Protein AF-A0A7K7UP08-F1 (afdb_monomer)

Radius of gyration: 18.48 Å; Cα contacts (8 Å, |Δi|>4): 93; chains: 1; bounding box: 39×27×50 Å

pLDDT: mean 92.09, std 3.82, range [74.56, 97.19]

Sequence (94 aa):
FFSIPLHPEDTEKFAFTVPTLNNSGPTQRYEWTVLPQGMANSPTMCQFYVNKALQPWKKQHPHVLVYHYMDDILLASSAPITEREEDALKTQLL

InterPro domains:
  IPR000477 Reverse transcriptase domain [PF00078] (1-79)
  IPR000477 Reverse transcriptase domain [PS50878] (1-94)
  IPR043128 Reverse transcriptase/Diguanylate cyclase domain [G3DSA:3.30.70.270] (42-79)
  IPR043502 DNA/RNA polymerase superfamily [SSF56672] (1-85)

Solvent-accessible surface area (backbone atoms only — not comparable to full-atom values): 5854 Å² total; per-residue (Å²): 89,80,86,41,75,42,60,80,92,49,21,74,83,52,50,49,70,52,82,42,76,90,66,74,52,86,61,53,76,47,60,42,64,30,43,57,86,90,46,89,63,40,59,62,52,44,49,52,52,51,53,58,54,43,47,67,58,46,69,75,38,75,74,46,48,77,46,79,54,90,94,47,74,47,79,47,54,96,58,87,82,49,69,69,60,52,51,54,49,51,65,60,75,106

Mean predicted aligned error: 4.45 Å

Foldseek 3Di:
DLVAFDDPVCFVVQKDWDADDVNPDDIDIDTDRGQDPPPPCSQVVVCVVLVVLCVVLCVVCVQWDWDDDRPDIDIDHPDDDDPVSVVVSVVSND

Secondary structure (DSSP, 8-state):
-TTSBPPGGGGGGG-EEEPPGGG-SPPEEE--SB--TT-TTHHHHHHHHHHHHHHHHHHH-TTSEEEEETTEEEEE-SSPPPHHHHHHHHHHH-

Structure (mmCIF, N/CA/C/O backbone):
data_AF-A0A7K7UP08-F1
#
_entry.id   AF-A0A7K7UP08-F1
#
loop_
_atom_site.group_PDB
_atom_site.id
_atom_site.type_symbol
_atom_site.label_atom_id
_atom_site.label_alt_id
_atom_site.label_comp_id
_atom_site.label_asym_id
_atom_site.label_entity_id
_atom_site.label_seq_id
_atom_site.pdbx_PDB_ins_code
_atom_site.Cartn_x
_atom_site.Cartn_y
_atom_site.Cartn_z
_atom_site.occupancy
_atom_site.B_iso_or_equiv
_atom_site.auth_seq_id
_atom_site.auth_comp_id
_atom_site.auth_asym_id
_atom_site.auth_atom_id
_atom_site.pdbx_PDB_model_num
ATOM 1 N N . PHE A 1 1 ? 0.199 1.236 -2.107 1.00 86.81 1 PHE A N 1
ATOM 2 C CA . PHE A 1 1 ? 0.932 0.724 -3.289 1.00 86.81 1 PHE A CA 1
ATOM 3 C C . PHE A 1 1 ? 2.447 0.827 -3.148 1.00 86.81 1 PHE A C 1
ATOM 5 O O . PHE A 1 1 ? 3.086 -0.208 -3.016 1.00 86.81 1 PHE A O 1
ATOM 12 N N . PHE A 1 2 ? 3.028 2.030 -3.109 1.00 89.69 2 PHE A N 1
ATOM 13 C CA . PHE A 1 2 ? 4.491 2.207 -3.159 1.00 89.69 2 PHE A CA 1
ATOM 14 C C . PHE A 1 2 ? 5.275 1.763 -1.912 1.00 89.69 2 PHE A C 1
ATOM 16 O O . PHE A 1 2 ? 6.495 1.705 -1.961 1.00 89.69 2 PHE A O 1
ATOM 23 N N . SER A 1 3 ? 4.602 1.421 -0.812 1.00 88.81 3 SER A N 1
ATOM 24 C CA . SER A 1 3 ? 5.218 0.822 0.381 1.00 88.81 3 SER A CA 1
ATOM 25 C C . SER A 1 3 ? 5.290 -0.710 0.335 1.00 88.81 3 SER A C 1
ATOM 27 O O . SER A 1 3 ? 5.891 -1.325 1.212 1.00 88.81 3 SER A O 1
ATOM 29 N N . ILE A 1 4 ? 4.677 -1.351 -0.669 1.00 89.88 4 ILE A N 1
ATOM 30 C CA . ILE A 1 4 ? 4.638 -2.812 -0.783 1.00 89.88 4 ILE A CA 1
ATOM 31 C C . ILE A 1 4 ? 5.727 -3.248 -1.772 1.00 89.88 4 ILE A C 1
ATOM 33 O O . ILE A 1 4 ? 5.635 -2.890 -2.952 1.00 89.88 4 ILE A O 1
ATOM 37 N N . PRO A 1 5 ? 6.745 -4.010 -1.331 1.00 92.38 5 PRO A N 1
ATOM 38 C CA . PRO A 1 5 ? 7.813 -4.458 -2.211 1.00 92.38 5 PRO A CA 1
ATOM 39 C C . PRO A 1 5 ? 7.272 -5.435 -3.254 1.00 92.38 5 PRO A C 1
ATOM 41 O O . PRO A 1 5 ? 6.449 -6.303 -2.948 1.00 92.38 5 PRO A O 1
ATOM 44 N N . LEU A 1 6 ? 7.755 -5.297 -4.485 1.00 92.38 6 LEU A N 1
ATOM 45 C CA . LEU A 1 6 ? 7.552 -6.298 -5.521 1.00 92.38 6 LEU A CA 1
ATOM 46 C C . LEU A 1 6 ? 8.586 -7.418 -5.344 1.00 92.38 6 LEU A C 1
ATOM 48 O O . LEU A 1 6 ? 9.680 -7.189 -4.823 1.00 92.38 6 LEU A O 1
ATOM 52 N N . HIS A 1 7 ? 8.255 -8.636 -5.769 1.00 92.31 7 HIS A N 1
ATOM 53 C CA . HIS A 1 7 ? 9.234 -9.716 -5.764 1.00 92.31 7 HIS A CA 1
ATOM 54 C C . HIS A 1 7 ? 10.399 -9.376 -6.719 1.00 92.31 7 HIS A C 1
ATOM 56 O O . HIS A 1 7 ? 10.134 -8.968 -7.851 1.00 92.31 7 HIS A O 1
ATOM 62 N N . PRO A 1 8 ? 11.675 -9.552 -6.319 1.00 93.31 8 PRO A N 1
ATOM 63 C CA . PRO A 1 8 ? 12.821 -9.186 -7.157 1.00 93.31 8 PRO A CA 1
ATOM 64 C C . PRO A 1 8 ? 12.829 -9.845 -8.545 1.00 93.31 8 PRO A C 1
ATOM 66 O O . PRO A 1 8 ? 13.238 -9.225 -9.515 1.00 93.31 8 PRO A O 1
ATOM 69 N N . GLU A 1 9 ? 12.329 -11.077 -8.664 1.00 94.31 9 GLU A N 1
ATOM 70 C CA . GLU A 1 9 ? 12.243 -11.792 -9.955 1.00 94.31 9 GLU A CA 1
ATOM 71 C C . GLU A 1 9 ? 11.123 -11.275 -10.878 1.00 94.31 9 GLU A C 1
ATOM 73 O O . GLU A 1 9 ? 11.025 -11.682 -12.036 1.00 94.31 9 GLU A O 1
ATOM 78 N N . ASP A 1 10 ? 10.255 -10.398 -10.373 1.00 91.62 10 ASP A 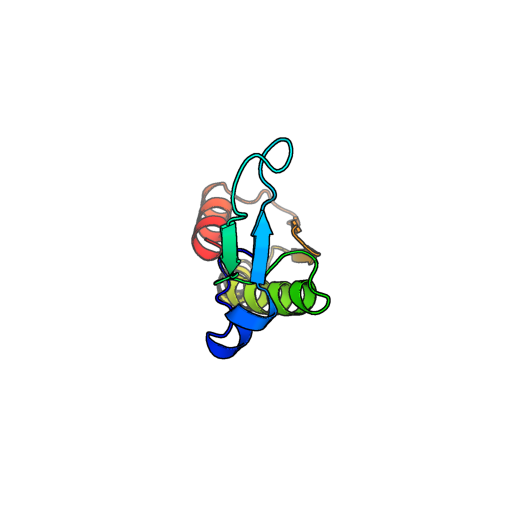N 1
ATOM 79 C CA . ASP A 1 10 ? 9.163 -9.814 -11.145 1.00 91.62 10 ASP A CA 1
ATOM 80 C C . ASP A 1 10 ? 9.489 -8.405 -11.664 1.00 91.62 10 ASP A C 1
ATOM 82 O O . ASP A 1 10 ? 8.803 -7.948 -12.576 1.00 91.62 10 ASP A O 1
ATOM 86 N N . THR A 1 11 ? 10.525 -7.717 -11.161 1.00 92.44 11 THR A N 1
ATOM 87 C CA . THR A 1 11 ? 10.805 -6.300 -11.498 1.00 92.44 11 THR A CA 1
ATOM 88 C C . THR A 1 11 ? 11.016 -6.078 -12.995 1.00 92.44 11 THR A C 1
ATOM 90 O O . THR A 1 11 ? 10.479 -5.124 -13.563 1.00 92.44 11 THR A O 1
ATOM 93 N N . GLU A 1 12 ? 11.706 -7.008 -13.662 1.00 92.88 12 GLU A N 1
ATOM 94 C CA . GLU A 1 12 ? 11.973 -6.954 -15.102 1.00 92.88 12 GLU A CA 1
ATOM 95 C C . GLU A 1 12 ? 10.681 -7.014 -15.936 1.00 92.88 12 GLU A C 1
ATOM 97 O O . GLU A 1 12 ? 10.563 -6.331 -16.958 1.00 92.88 12 GLU A O 1
ATOM 102 N N . LYS A 1 13 ? 9.677 -7.778 -15.478 1.00 91.12 13 LYS A N 1
ATOM 103 C CA . LYS A 1 13 ? 8.375 -7.925 -16.160 1.00 91.12 13 LYS A CA 1
ATOM 104 C C . LYS A 1 13 ? 7.576 -6.624 -16.160 1.00 91.12 13 LYS A C 1
ATOM 106 O O . LYS A 1 13 ? 6.697 -6.447 -16.999 1.00 91.12 13 LYS A O 1
ATOM 111 N N . PHE A 1 14 ? 7.889 -5.722 -15.232 1.00 91.69 14 PHE A N 1
ATOM 112 C CA . PHE A 1 14 ? 7.269 -4.408 -15.107 1.00 91.69 14 PHE A CA 1
ATOM 113 C C . PHE A 1 14 ? 8.221 -3.280 -15.523 1.00 91.69 14 PHE A C 1
ATOM 115 O O . PHE A 1 14 ? 8.085 -2.146 -15.068 1.00 91.69 14 PHE A O 1
ATOM 122 N N . ALA A 1 15 ? 9.187 -3.555 -16.399 1.00 93.94 15 ALA A N 1
ATOM 123 C CA . ALA A 1 15 ? 10.020 -2.503 -16.954 1.00 93.94 15 ALA A CA 1
ATOM 124 C C . ALA A 1 15 ? 9.231 -1.558 -17.877 1.00 93.94 15 ALA A C 1
ATOM 126 O O . ALA A 1 15 ? 8.360 -1.984 -18.635 1.00 93.94 15 ALA A O 1
ATOM 127 N N . PHE A 1 16 ? 9.582 -0.273 -17.864 1.00 94.19 16 PHE A N 1
ATOM 128 C CA . PHE A 1 16 ? 9.021 0.739 -18.760 1.00 94.19 16 PHE A CA 1
ATOM 129 C C . PHE A 1 16 ? 10.100 1.704 -19.254 1.00 94.19 16 PHE A C 1
ATOM 131 O O . PHE A 1 16 ? 11.171 1.832 -18.661 1.00 94.19 16 PHE A O 1
ATOM 138 N N . THR A 1 17 ? 9.821 2.393 -20.358 1.00 96.38 17 THR A N 1
ATOM 139 C CA . THR A 1 17 ? 10.720 3.398 -20.937 1.00 96.38 17 THR A CA 1
ATOM 140 C C . THR A 1 17 ? 10.081 4.774 -20.902 1.00 96.38 17 THR A C 1
ATOM 142 O O . THR A 1 17 ? 8.913 4.917 -21.262 1.00 96.38 17 THR A O 1
ATOM 145 N N . VAL A 1 18 ? 10.854 5.794 -20.535 1.00 96.50 18 VAL A N 1
ATOM 146 C CA . VAL A 1 18 ? 10.414 7.192 -20.612 1.00 96.50 18 VAL A CA 1
ATOM 147 C C . VAL A 1 18 ? 10.930 7.797 -21.925 1.00 96.50 18 VAL A C 1
ATOM 149 O O . VAL A 1 18 ? 12.146 7.778 -22.154 1.00 96.50 18 VAL A O 1
ATOM 152 N N . PRO A 1 19 ? 10.046 8.297 -22.813 1.00 95.69 19 PRO A N 1
ATOM 153 C CA . PRO A 1 19 ? 10.466 8.896 -24.075 1.00 95.69 19 PRO A CA 1
ATOM 154 C C . PRO A 1 19 ? 11.181 10.231 -23.844 1.00 95.69 19 PRO A C 1
ATOM 156 O O . PRO A 1 19 ? 10.868 10.972 -22.912 1.00 95.69 19 PRO A O 1
ATOM 159 N N . THR A 1 20 ? 12.130 10.559 -24.720 1.00 96.62 20 THR A N 1
ATOM 160 C CA . THR A 1 20 ? 12.794 11.868 -24.724 1.00 96.62 20 THR A CA 1
ATOM 161 C C . THR A 1 20 ? 11.984 12.878 -25.534 1.00 96.62 2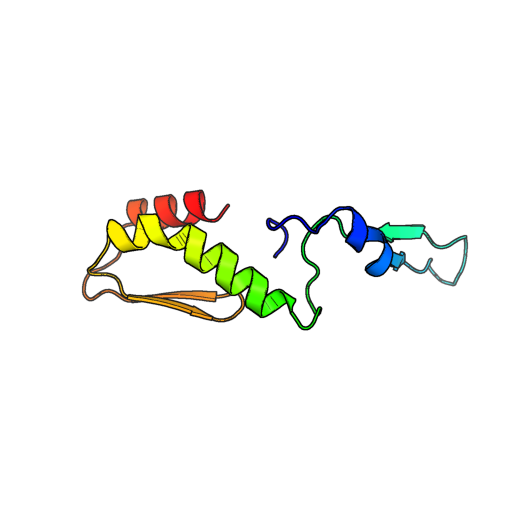0 THR A C 1
ATOM 163 O O . THR A 1 20 ? 11.251 12.519 -26.460 1.00 96.62 20 THR A O 1
ATOM 166 N N . LEU A 1 21 ? 12.117 14.168 -25.207 1.00 97.19 21 LEU A N 1
ATOM 167 C CA . LEU A 1 21 ? 11.461 15.232 -25.967 1.00 97.19 21 LEU A CA 1
ATOM 168 C C . LEU A 1 21 ? 11.900 15.160 -27.437 1.00 97.19 21 LEU A C 1
ATOM 170 O O . LEU A 1 21 ? 13.096 15.221 -27.729 1.00 97.19 21 LEU A O 1
ATOM 174 N N . ASN A 1 22 ? 10.934 15.028 -28.350 1.00 95.56 22 ASN A N 1
ATOM 175 C CA . ASN A 1 22 ? 11.151 14.917 -29.797 1.00 95.56 22 ASN A CA 1
ATOM 176 C C . ASN A 1 22 ? 12.130 13.802 -30.217 1.00 95.56 22 ASN A C 1
ATOM 178 O O . ASN A 1 22 ? 12.806 13.947 -31.232 1.00 95.56 22 ASN A O 1
ATOM 182 N N . ASN A 1 23 ? 12.239 12.711 -29.449 1.00 93.88 23 ASN A N 1
ATOM 183 C CA . ASN A 1 23 ? 13.198 11.625 -29.706 1.00 93.88 23 ASN A CA 1
ATOM 184 C C . ASN A 1 23 ? 14.655 12.116 -29.841 1.00 93.88 23 ASN A C 1
ATOM 186 O O . ASN A 1 23 ? 15.455 11.537 -30.574 1.00 93.88 23 ASN A O 1
ATOM 190 N N . SER A 1 24 ? 14.999 13.204 -29.147 1.00 94.94 24 SER A N 1
ATOM 191 C CA . SER A 1 24 ? 16.302 13.881 -29.250 1.00 94.94 24 SER A CA 1
ATOM 192 C C . SER A 1 24 ? 17.489 13.068 -28.719 1.00 94.94 24 SER A C 1
ATOM 194 O O . SER A 1 24 ? 18.637 13.461 -28.914 1.00 94.94 24 SER A O 1
ATOM 196 N N . GLY A 1 25 ? 17.240 11.933 -28.065 1.00 95.62 25 GLY A N 1
ATOM 197 C CA . GLY A 1 25 ? 18.272 11.060 -27.518 1.00 95.62 25 GLY A CA 1
ATOM 198 C C . GLY A 1 25 ? 17.728 9.699 -27.077 1.00 95.62 25 GLY A C 1
ATOM 199 O O . GLY A 1 25 ? 16.515 9.466 -27.159 1.00 95.62 25 GLY A O 1
ATOM 200 N N . PRO A 1 26 ? 18.610 8.797 -26.603 1.00 95.25 26 PRO A N 1
ATOM 201 C CA . PRO A 1 26 ? 18.226 7.458 -26.166 1.00 95.25 26 PRO A CA 1
ATOM 202 C C . PRO A 1 26 ? 17.240 7.505 -24.991 1.00 95.25 26 PRO A C 1
ATOM 204 O O . PRO A 1 26 ? 17.364 8.328 -24.085 1.00 95.25 26 PRO A O 1
ATOM 207 N N . THR A 1 27 ? 16.259 6.603 -25.004 1.00 96.06 27 THR A N 1
ATOM 208 C CA . THR A 1 27 ? 15.243 6.482 -23.950 1.00 96.06 27 THR A CA 1
ATOM 209 C C . THR A 1 27 ? 15.806 5.805 -22.709 1.00 96.06 27 THR A C 1
ATOM 211 O O . THR A 1 27 ? 16.522 4.807 -22.818 1.00 96.06 27 THR A O 1
ATOM 214 N N . GLN A 1 28 ? 15.420 6.283 -21.528 1.00 96.62 28 GLN A N 1
ATOM 215 C CA . GLN A 1 28 ? 15.795 5.644 -20.270 1.00 96.62 28 GLN A CA 1
ATOM 216 C C . GLN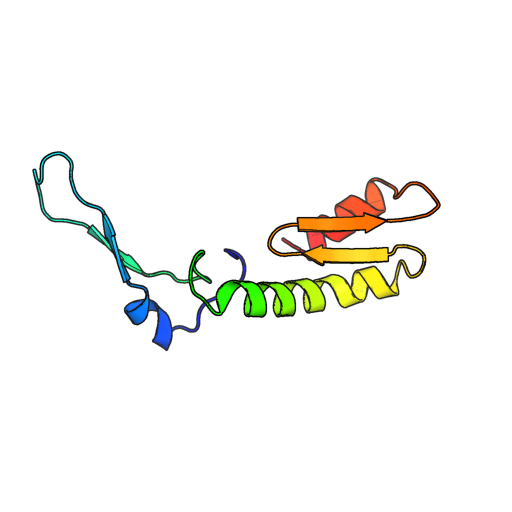 A 1 28 ? 14.794 4.542 -19.904 1.00 96.62 28 GLN A C 1
ATOM 218 O O . GLN A 1 28 ? 13.581 4.750 -19.989 1.00 96.62 28 GLN A O 1
ATOM 223 N N . ARG A 1 29 ? 15.309 3.371 -19.505 1.00 96.12 29 ARG A N 1
ATOM 224 C CA . ARG A 1 29 ? 14.527 2.224 -19.015 1.00 96.12 29 ARG A CA 1
ATOM 225 C C . ARG A 1 29 ? 14.549 2.196 -17.488 1.00 96.12 29 ARG A C 1
ATOM 227 O O . ARG A 1 29 ? 15.609 2.354 -16.888 1.00 96.12 29 ARG A O 1
ATOM 234 N N . TYR A 1 30 ? 13.389 1.960 -16.892 1.00 95.94 30 TYR A N 1
ATOM 235 C CA . TYR A 1 30 ? 13.174 1.849 -15.453 1.00 95.94 30 TYR A CA 1
ATOM 236 C C . TYR A 1 30 ? 12.438 0.554 -15.134 1.00 95.94 30 TYR A C 1
ATOM 238 O O . TYR A 1 30 ? 11.731 0.014 -15.984 1.00 95.94 30 TYR A O 1
ATOM 246 N N . GLU A 1 31 ? 12.584 0.082 -13.903 1.00 95.19 31 GLU A N 1
ATOM 247 C CA . GLU A 1 31 ? 11.888 -1.091 -13.380 1.00 95.19 31 GLU A CA 1
ATOM 248 C C . GLU A 1 31 ? 11.174 -0.720 -12.086 1.00 95.19 31 GLU A C 1
ATO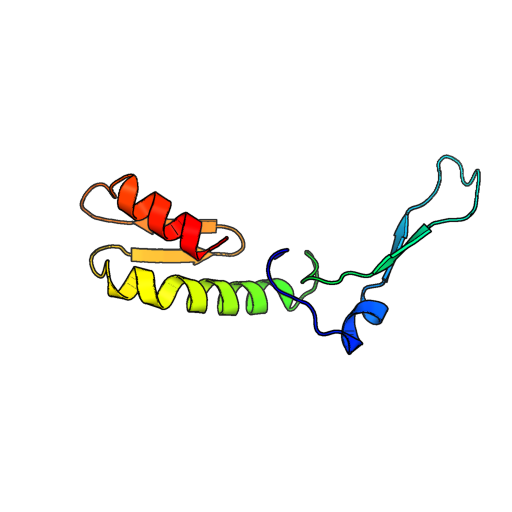M 250 O O . GLU A 1 31 ? 11.684 0.065 -11.281 1.00 95.19 31 GLU A O 1
ATOM 255 N N . TRP A 1 32 ? 9.990 -1.290 -11.879 1.00 94.62 32 TRP A N 1
ATOM 256 C CA . TRP A 1 32 ? 9.284 -1.154 -10.613 1.00 94.62 32 TRP A CA 1
ATOM 257 C C . TRP A 1 32 ? 9.924 -2.054 -9.557 1.00 94.62 32 TRP A C 1
ATOM 259 O O . TRP A 1 32 ? 10.034 -3.259 -9.746 1.00 94.62 32 TRP A O 1
ATOM 269 N N . THR A 1 33 ? 10.304 -1.475 -8.419 1.00 94.75 33 THR A N 1
ATOM 270 C CA . THR A 1 33 ? 10.772 -2.212 -7.226 1.00 94.75 33 THR A CA 1
ATOM 271 C C . THR A 1 33 ? 9.657 -2.441 -6.204 1.00 94.75 33 THR A C 1
ATOM 273 O O . THR A 1 33 ? 9.788 -3.222 -5.262 1.00 94.75 33 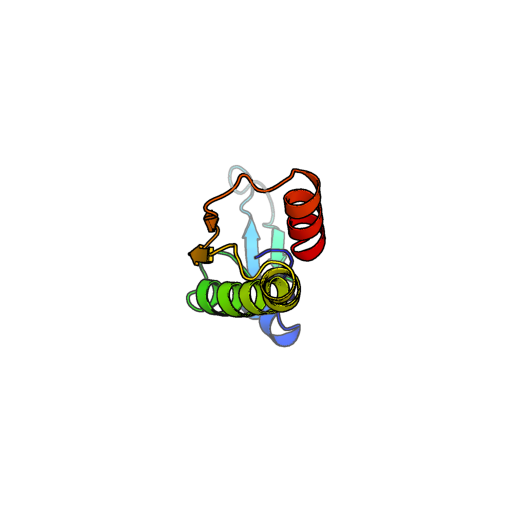THR A O 1
ATOM 276 N N . VAL A 1 34 ? 8.542 -1.747 -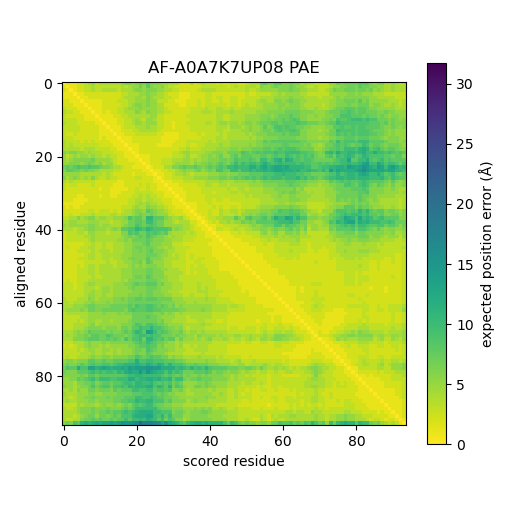6.399 1.00 94.56 34 VAL A N 1
ATOM 277 C CA . VAL A 1 34 ? 7.355 -1.752 -5.551 1.00 94.56 34 VAL A CA 1
ATOM 278 C C . VAL A 1 34 ? 6.130 -1.964 -6.419 1.00 94.56 34 VAL A C 1
ATOM 280 O O . VAL A 1 34 ? 6.181 -1.857 -7.643 1.00 94.56 34 VAL A O 1
ATOM 283 N N . LEU A 1 35 ? 5.021 -2.280 -5.775 1.00 91.94 35 LEU A N 1
ATOM 284 C CA . LEU A 1 35 ? 3.798 -2.701 -6.429 1.00 91.94 35 LEU A CA 1
ATOM 285 C C . LEU A 1 35 ? 3.245 -1.615 -7.387 1.00 91.94 35 LEU A C 1
ATOM 287 O O . LEU A 1 35 ? 2.847 -0.545 -6.911 1.00 91.94 35 LEU A O 1
ATOM 291 N N . PRO A 1 36 ? 3.199 -1.856 -8.716 1.00 90.62 36 PRO A N 1
ATOM 292 C CA . PRO A 1 36 ? 2.793 -0.840 -9.679 1.00 90.62 36 PRO A CA 1
ATOM 293 C C . PRO A 1 36 ? 1.277 -0.617 -9.659 1.00 90.62 36 PRO A C 1
ATOM 295 O O . PRO A 1 36 ? 0.481 -1.561 -9.569 1.00 90.62 36 PRO A O 1
ATOM 298 N N . GLN A 1 37 ? 0.865 0.644 -9.791 1.00 86.38 37 GLN A N 1
ATOM 299 C CA . GLN A 1 37 ? -0.537 0.999 -10.009 1.00 86.38 37 GL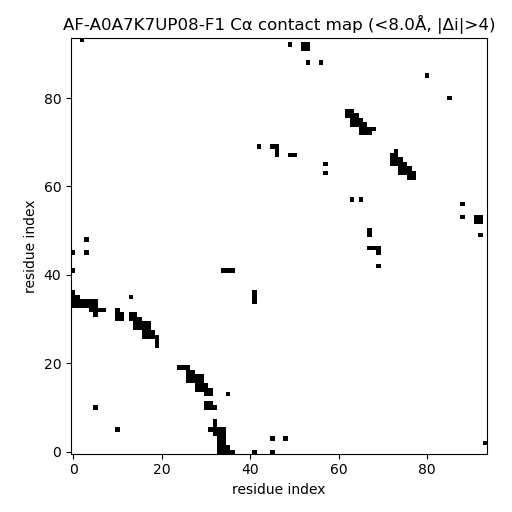N A CA 1
ATOM 300 C 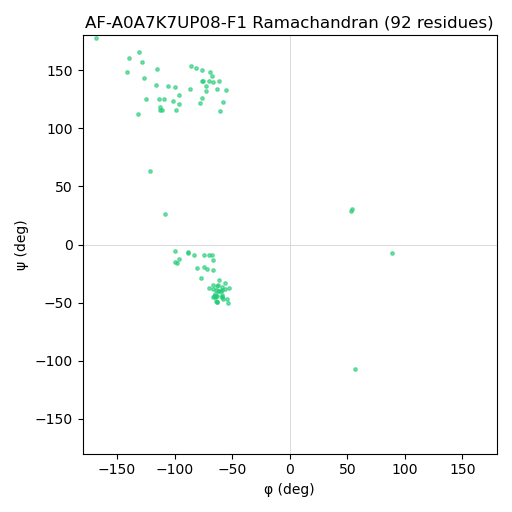C . GLN A 1 37 ? -0.969 0.580 -11.423 1.00 86.38 37 GLN A C 1
ATOM 302 O O . GLN A 1 37 ? -0.201 0.689 -12.375 1.00 86.38 37 GLN A O 1
ATOM 307 N N . GLY A 1 38 ? -2.197 0.075 -11.563 1.00 84.56 38 GLY A N 1
ATOM 308 C CA . GLY A 1 38 ? -2.742 -0.383 -12.848 1.00 84.56 38 GLY A CA 1
ATOM 309 C C . GLY A 1 38 ? -2.472 -1.853 -13.199 1.00 84.56 38 GLY A C 1
ATOM 310 O O . GLY A 1 38 ? -3.070 -2.359 -14.145 1.00 84.56 38 GLY A O 1
ATOM 311 N N . MET A 1 39 ? -1.653 -2.581 -12.430 1.00 86.81 39 MET A N 1
ATOM 312 C CA . MET A 1 39 ? -1.589 -4.043 -12.552 1.00 86.81 39 MET A CA 1
ATOM 313 C C . MET A 1 39 ? -2.859 -4.677 -11.961 1.00 86.81 39 MET A C 1
ATOM 315 O O . MET A 1 39 ? -3.320 -4.303 -10.885 1.00 86.81 39 MET A O 1
ATOM 319 N N . ALA A 1 40 ? -3.421 -5.666 -12.664 1.00 86.19 40 ALA A N 1
ATOM 320 C CA . ALA A 1 40 ? -4.731 -6.244 -12.347 1.00 86.19 40 ALA A CA 1
ATOM 321 C C . ALA A 1 40 ? -4.843 -6.792 -10.912 1.00 86.19 40 ALA A C 1
ATOM 323 O O . ALA A 1 40 ? -5.868 -6.617 -10.261 1.00 86.19 40 ALA A O 1
ATOM 324 N N . ASN A 1 41 ? -3.777 -7.413 -10.399 1.00 85.75 41 ASN A N 1
ATOM 325 C CA . ASN A 1 41 ? -3.766 -7.994 -9.052 1.00 85.75 41 ASN A CA 1
ATOM 326 C C . ASN A 1 41 ? -3.334 -7.000 -7.969 1.00 85.75 41 ASN A C 1
ATOM 328 O O . ASN A 1 41 ? -3.397 -7.315 -6.777 1.00 85.75 41 ASN A O 1
ATOM 332 N N . SER A 1 42 ? -2.904 -5.802 -8.366 1.00 87.31 42 SER A N 1
ATOM 333 C CA . SER A 1 42 ? -2.401 -4.803 -7.438 1.00 87.31 42 SER A CA 1
ATOM 334 C C . SER A 1 42 ? -3.428 -4.409 -6.378 1.00 87.31 42 SER A C 1
ATOM 336 O O . SER A 1 42 ? -3.061 -4.407 -5.199 1.00 87.31 42 SER A O 1
ATOM 338 N N . PRO A 1 43 ? -4.708 -4.148 -6.715 1.00 87.06 43 PRO A N 1
ATOM 339 C CA . PRO A 1 43 ? -5.720 -3.814 -5.715 1.00 87.06 43 PRO A CA 1
ATOM 340 C C . PRO A 1 43 ? -5.900 -4.909 -4.662 1.00 87.06 43 PRO A C 1
ATOM 342 O O . PRO A 1 43 ? -5.923 -4.618 -3.470 1.00 87.06 43 PRO A O 1
ATOM 345 N N . THR A 1 44 ? -5.949 -6.180 -5.070 1.00 89.25 44 THR A N 1
ATOM 346 C CA . THR A 1 44 ? -6.111 -7.310 -4.142 1.00 89.25 44 THR A CA 1
ATOM 347 C C . THR A 1 44 ? -4.916 -7.456 -3.204 1.00 89.25 44 THR A C 1
ATOM 349 O O . THR A 1 44 ? -5.093 -7.667 -2.003 1.00 89.25 44 THR A O 1
ATOM 352 N N . MET A 1 45 ? -3.696 -7.305 -3.724 1.00 89.12 45 MET A N 1
ATOM 353 C CA . MET A 1 45 ? -2.489 -7.331 -2.898 1.00 89.12 45 MET A CA 1
ATOM 354 C C . MET A 1 45 ? -2.454 -6.152 -1.922 1.00 89.12 45 MET A C 1
ATOM 356 O O . MET A 1 45 ? -2.204 -6.353 -0.735 1.00 89.12 45 MET A O 1
ATOM 360 N N . CYS A 1 46 ? -2.766 -4.939 -2.385 1.00 90.44 46 CYS A N 1
ATOM 361 C CA . CYS A 1 46 ? -2.849 -3.757 -1.528 1.00 90.44 46 CYS A CA 1
ATOM 362 C C . CYS A 1 46 ? -3.880 -3.960 -0.410 1.00 90.44 46 CYS A C 1
ATOM 364 O O . CYS A 1 46 ? -3.560 -3.783 0.765 1.00 90.44 46 CYS A O 1
ATOM 366 N N . GLN A 1 47 ? -5.074 -4.455 -0.756 1.00 89.50 47 GLN A N 1
ATOM 367 C CA . GLN A 1 47 ? -6.129 -4.793 0.197 1.00 89.50 47 GLN A CA 1
ATOM 368 C C . GLN A 1 47 ? -5.639 -5.750 1.282 1.00 89.50 47 GLN A C 1
ATOM 370 O O . GLN A 1 47 ? -5.901 -5.523 2.463 1.00 89.50 47 GLN A O 1
ATOM 375 N N . PHE A 1 48 ? -4.927 -6.810 0.898 1.00 91.19 48 PHE A N 1
ATOM 376 C CA . PHE A 1 48 ? -4.391 -7.785 1.842 1.00 91.19 48 PHE A CA 1
ATOM 377 C C . PHE A 1 48 ? -3.368 -7.159 2.799 1.00 91.19 48 PHE A C 1
ATOM 379 O O . PHE A 1 48 ? -3.486 -7.327 4.016 1.00 91.19 48 PHE A O 1
ATOM 386 N N . TYR A 1 49 ? -2.396 -6.414 2.267 1.00 91.75 49 TYR A N 1
ATOM 387 C CA . TYR A 1 49 ? -1.351 -5.770 3.066 1.00 91.75 49 TYR A CA 1
ATOM 388 C C . TYR A 1 49 ? -1.922 -4.725 4.022 1.00 91.75 49 TYR A C 1
ATOM 390 O O . TYR A 1 49 ? -1.637 -4.780 5.218 1.00 91.75 49 TYR A O 1
ATOM 398 N N . VAL A 1 50 ? -2.772 -3.827 3.524 1.00 92.00 50 VAL A N 1
ATOM 399 C CA . VAL A 1 50 ? -3.415 -2.793 4.342 1.00 92.00 50 VAL A CA 1
ATOM 400 C C . VAL A 1 50 ? -4.317 -3.434 5.392 1.00 92.00 50 VAL A C 1
ATOM 402 O O . VAL A 1 50 ? -4.221 -3.090 6.563 1.00 92.00 50 VAL A O 1
ATOM 405 N N . ASN A 1 51 ? -5.127 -4.439 5.040 1.00 92.00 51 ASN A N 1
ATOM 406 C CA . ASN A 1 51 ? -5.959 -5.130 6.028 1.00 92.00 51 ASN A CA 1
ATOM 407 C C . ASN A 1 51 ? -5.113 -5.785 7.131 1.00 92.00 51 ASN A C 1
ATOM 409 O O . ASN A 1 51 ? -5.489 -5.712 8.299 1.00 92.00 51 ASN A O 1
ATOM 413 N N . LYS A 1 52 ? -3.966 -6.389 6.789 1.00 92.75 52 LYS A N 1
ATOM 414 C CA . LYS A 1 52 ? -3.018 -6.942 7.769 1.00 92.75 52 LYS A CA 1
ATOM 415 C C . LYS A 1 52 ? -2.420 -5.844 8.653 1.00 92.75 52 LYS A C 1
ATOM 417 O O . LYS A 1 52 ? -2.372 -6.024 9.869 1.00 92.75 52 LYS A O 1
ATOM 422 N N . ALA A 1 53 ? -2.011 -4.722 8.063 1.00 92.75 53 ALA A N 1
ATOM 423 C CA . ALA A 1 53 ? -1.491 -3.569 8.789 1.00 92.75 53 ALA A CA 1
ATOM 424 C C . ALA A 1 53 ? -2.544 -2.966 9.730 1.00 92.75 53 ALA A C 1
ATOM 426 O O . ALA A 1 53 ? -2.204 -2.586 10.838 1.00 92.75 53 ALA A O 1
ATOM 427 N N . LEU A 1 54 ? -3.826 -2.970 9.360 1.00 94.12 54 LEU A N 1
ATOM 428 C CA . LEU A 1 54 ? -4.928 -2.457 10.180 1.00 94.12 54 LEU A CA 1
ATOM 429 C C . LEU A 1 54 ? -5.319 -3.366 11.359 1.00 94.12 54 LEU A C 1
ATOM 431 O O . LEU A 1 54 ? -5.962 -2.890 12.295 1.00 94.12 54 LEU A O 1
ATOM 435 N N . GLN A 1 55 ? -4.965 -4.661 11.350 1.00 94.50 55 GLN A N 1
ATOM 436 C CA . GLN A 1 55 ? -5.424 -5.627 12.367 1.00 94.50 55 GLN A CA 1
ATOM 437 C C . GLN A 1 55 ? -5.145 -5.189 13.819 1.00 94.50 55 GLN A C 1
ATOM 439 O O . GLN A 1 55 ? -6.079 -5.211 14.627 1.00 94.50 55 GLN A O 1
ATOM 444 N N . PRO A 1 56 ? -3.918 -4.769 14.195 1.00 95.06 56 PRO A N 1
ATOM 445 C CA . PRO A 1 56 ? -3.637 -4.344 15.565 1.00 95.06 56 PRO A CA 1
ATOM 446 C C . PRO A 1 56 ? -4.449 -3.116 15.985 1.00 95.06 56 PRO A C 1
ATOM 448 O O . PRO A 1 56 ? -4.974 -3.091 17.097 1.00 95.06 56 PRO A O 1
ATOM 451 N N . TRP A 1 57 ? -4.612 -2.138 15.088 1.00 95.56 57 TRP A N 1
ATOM 452 C CA . TRP A 1 57 ? -5.368 -0.921 15.378 1.00 95.56 57 TRP A CA 1
ATOM 453 C C . TRP A 1 57 ? -6.856 -1.229 15.568 1.00 95.56 57 TRP A C 1
ATOM 455 O O . TRP A 1 57 ? -7.449 -0.814 16.560 1.00 95.56 57 TRP A O 1
ATOM 465 N N . LYS A 1 58 ? -7.446 -2.055 14.691 1.00 95.00 58 LYS A N 1
ATOM 466 C CA . LYS A 1 58 ? -8.842 -2.516 14.818 1.00 95.00 58 LYS A CA 1
ATOM 467 C C . LYS A 1 58 ? -9.093 -3.254 16.132 1.00 95.00 58 LYS A C 1
ATOM 469 O O . LYS A 1 58 ? -10.155 -3.108 16.726 1.00 95.00 58 LYS A O 1
ATOM 474 N N . LYS A 1 59 ? -8.116 -4.038 16.600 1.00 95.25 59 LYS A N 1
ATOM 475 C CA . LYS A 1 59 ? -8.205 -4.752 17.882 1.00 95.25 59 LYS A CA 1
ATOM 476 C C . LYS A 1 59 ? -8.211 -3.796 19.081 1.00 95.25 59 LYS A C 1
ATOM 478 O O . LYS A 1 59 ? -8.862 -4.095 20.077 1.00 95.25 59 LYS A O 1
ATOM 483 N N . GLN A 1 60 ? -7.488 -2.681 18.995 1.00 94.69 60 GLN A N 1
ATOM 484 C CA . GLN A 1 60 ? -7.452 -1.653 20.041 1.00 94.69 60 GLN A CA 1
ATOM 485 C C . GLN A 1 60 ? -8.706 -0.766 20.034 1.00 94.69 60 GLN A C 1
ATOM 487 O O . GLN A 1 60 ? -9.135 -0.321 21.095 1.00 94.69 60 GLN A O 1
ATOM 492 N N . HIS A 1 61 ? -9.339 -0.585 18.870 1.00 95.00 61 HIS A N 1
ATOM 493 C CA . HIS A 1 61 ? -10.489 0.304 18.683 1.00 95.00 61 HIS A CA 1
ATOM 494 C C . HIS A 1 61 ? -11.721 -0.461 18.156 1.00 95.00 61 HIS A C 1
ATOM 496 O O . HIS A 1 61 ? -12.206 -0.178 17.061 1.00 95.00 61 HIS A O 1
ATOM 502 N N . PRO A 1 62 ? -12.279 -1.427 18.917 1.00 95.00 62 PRO A N 1
ATOM 503 C CA . PRO A 1 62 ? -13.389 -2.268 18.449 1.00 95.00 62 PRO A CA 1
ATOM 504 C C . PRO A 1 62 ? -14.701 -1.498 18.223 1.00 95.00 62 PRO A C 1
ATOM 506 O O . PRO A 1 62 ? -15.628 -2.027 17.617 1.00 95.00 62 PRO A O 1
ATOM 509 N N . HIS A 1 63 ? -14.789 -0.263 18.722 1.00 94.56 63 HIS A N 1
ATOM 510 C CA . HIS A 1 63 ? -15.929 0.633 18.542 1.00 94.56 63 HIS A CA 1
ATOM 511 C C . HIS A 1 63 ? -15.885 1.403 17.208 1.00 94.56 63 HIS A C 1
ATOM 513 O O . HIS A 1 63 ? -16.871 2.046 16.853 1.00 94.56 63 HIS A O 1
ATOM 519 N N . VAL A 1 64 ? -14.768 1.331 16.470 1.00 95.88 64 VAL A N 1
ATOM 520 C CA . VAL A 1 64 ? -14.602 1.976 15.164 1.00 95.88 64 VAL A CA 1
ATOM 521 C C . VAL A 1 64 ? -14.772 0.946 14.050 1.00 95.88 64 VAL A C 1
ATOM 523 O O . VAL A 1 64 ? -14.053 -0.052 13.964 1.00 95.88 64 VAL A O 1
ATOM 526 N N . LEU A 1 65 ? -15.710 1.209 13.146 1.00 95.12 65 LEU A N 1
ATOM 527 C CA . LEU A 1 65 ? -15.849 0.481 11.894 1.00 95.12 65 LEU A CA 1
ATOM 528 C C . LEU A 1 65 ? -14.796 0.979 10.906 1.00 95.12 65 LEU A C 1
ATOM 530 O O . LEU A 1 65 ? -14.759 2.155 10.558 1.00 95.12 65 LEU A O 1
ATOM 534 N N . VAL A 1 66 ? -13.952 0.060 10.440 1.00 94.88 66 VAL A N 1
ATOM 535 C CA . VAL A 1 66 ? -12.905 0.341 9.452 1.00 94.88 66 VAL A CA 1
ATOM 536 C C . VAL A 1 66 ? -13.261 -0.347 8.145 1.00 94.88 66 VAL A C 1
ATOM 538 O O . VAL A 1 66 ? -13.296 -1.583 8.087 1.00 94.88 66 VAL A O 1
ATOM 541 N N . TYR A 1 67 ? -13.496 0.451 7.109 1.00 92.81 67 TYR A N 1
ATOM 542 C CA . TYR A 1 67 ? -13.747 -0.009 5.750 1.00 92.81 67 TYR A CA 1
ATOM 543 C C . TYR A 1 67 ? -12.589 0.420 4.851 1.00 92.81 67 TYR A C 1
ATOM 545 O O . TYR A 1 67 ? -12.244 1.592 4.806 1.00 92.81 67 TYR A O 1
ATOM 553 N N . HIS A 1 68 ? -11.970 -0.533 4.159 1.00 90.25 68 HIS A N 1
ATOM 554 C CA . HIS A 1 68 ? -10.879 -0.261 3.226 1.00 90.25 68 HIS A CA 1
ATOM 555 C C . HIS A 1 68 ? -11.359 -0.577 1.814 1.00 90.25 68 HIS A C 1
ATOM 557 O O . HIS A 1 68 ? -11.726 -1.725 1.540 1.00 90.25 68 HIS A O 1
ATOM 563 N N . TYR A 1 69 ? -11.371 0.443 0.963 1.00 86.06 69 TYR A N 1
ATOM 564 C CA . TYR A 1 69 ? -11.820 0.373 -0.415 1.00 86.06 69 TYR A CA 1
ATOM 565 C C . TYR A 1 69 ? -10.793 1.026 -1.330 1.00 86.06 69 TYR A C 1
ATOM 567 O O . TYR A 1 69 ? -10.631 2.241 -1.326 1.00 86.06 69 TYR A O 1
ATOM 575 N N . MET A 1 70 ? -10.146 0.207 -2.160 1.00 81.94 70 MET A N 1
ATOM 576 C CA . MET A 1 70 ? -9.139 0.651 -3.124 1.00 81.94 70 MET A CA 1
ATOM 577 C C . MET A 1 70 ? -7.981 1.402 -2.448 1.00 81.94 70 MET A C 1
ATOM 579 O O . MET A 1 70 ? -7.149 0.759 -1.815 1.00 81.94 70 MET A O 1
ATOM 583 N N . ASP A 1 71 ? -7.916 2.723 -2.606 1.00 82.56 71 ASP A N 1
ATOM 584 C CA . ASP A 1 71 ? -6.897 3.593 -2.012 1.00 82.56 71 ASP A CA 1
ATOM 585 C C . ASP A 1 71 ? -7.392 4.307 -0.740 1.00 82.56 71 ASP A C 1
ATOM 587 O O . ASP A 1 71 ? -6.604 4.956 -0.053 1.00 82.56 71 ASP A O 1
ATOM 591 N N . ASP A 1 72 ? -8.677 4.162 -0.397 1.00 88.50 72 ASP A N 1
ATOM 592 C CA . ASP A 1 72 ? -9.325 4.874 0.700 1.00 88.50 72 ASP A CA 1
ATOM 593 C C . ASP A 1 72 ? -9.578 3.965 1.908 1.00 88.50 72 ASP A C 1
ATOM 595 O O . ASP A 1 72 ? -10.098 2.849 1.800 1.00 88.50 72 ASP A O 1
ATOM 599 N N . ILE A 1 73 ? -9.284 4.485 3.099 1.00 92.19 73 ILE A N 1
ATOM 600 C CA . ILE A 1 73 ? -9.682 3.882 4.373 1.00 92.19 73 ILE A CA 1
ATOM 601 C C . ILE A 1 73 ? -10.694 4.813 5.031 1.00 92.19 73 ILE A C 1
ATOM 603 O O . ILE A 1 73 ? -10.370 5.932 5.420 1.00 92.19 73 ILE A O 1
ATOM 607 N N . LEU A 1 74 ? -11.920 4.328 5.184 1.00 93.62 74 LEU A N 1
ATOM 608 C CA . LEU A 1 74 ? -12.984 5.008 5.903 1.00 93.62 74 LEU A CA 1
ATOM 609 C C . LEU A 1 74 ? -13.055 4.490 7.341 1.00 93.62 74 LEU A C 1
ATOM 611 O O . LEU A 1 74 ? -13.162 3.283 7.579 1.00 93.62 74 LEU A O 1
ATOM 615 N N . LEU A 1 75 ? -13.054 5.423 8.289 1.00 95.25 75 LEU A N 1
ATOM 616 C CA . LEU A 1 75 ? -13.282 5.163 9.706 1.00 95.25 75 LEU A CA 1
ATOM 617 C C . LEU A 1 75 ? -14.650 5.723 10.097 1.00 95.25 75 LEU A C 1
ATOM 619 O O . LEU A 1 75 ? -14.920 6.904 9.890 1.00 95.25 75 LEU A O 1
ATOM 623 N N . ALA A 1 76 ? -15.509 4.887 10.671 1.00 94.56 76 ALA A N 1
ATOM 624 C CA . ALA A 1 76 ? -16.820 5.288 11.162 1.00 94.56 76 ALA A CA 1
ATOM 625 C C . ALA A 1 76 ? -16.969 4.905 12.636 1.00 94.56 76 ALA A C 1
ATOM 627 O O . ALA A 1 76 ? -16.793 3.750 13.014 1.00 94.56 76 ALA A O 1
ATOM 628 N N . SER A 1 77 ? -17.304 5.880 13.474 1.00 95.06 77 SER A N 1
ATOM 629 C CA . SER A 1 77 ? -17.464 5.715 14.918 1.00 95.06 77 SER A CA 1
ATOM 630 C C . SER A 1 77 ? -18.643 6.555 15.399 1.00 95.06 77 SER A C 1
ATOM 632 O O . SER A 1 77 ? -18.924 7.614 14.839 1.00 95.06 77 SER A O 1
ATOM 634 N N . SER A 1 78 ? -19.342 6.092 16.435 1.00 94.19 78 SER A N 1
ATOM 635 C CA . SER A 1 78 ? -20.422 6.859 17.073 1.00 94.19 78 SER A CA 1
ATOM 636 C C . SER A 1 78 ? -19.905 8.040 17.900 1.00 94.19 78 SER A C 1
ATOM 638 O O . SER A 1 78 ? -20.660 8.967 18.178 1.00 94.19 78 SER A O 1
ATOM 640 N N . ALA A 1 79 ? -18.635 7.995 18.311 1.00 93.25 79 ALA A N 1
ATOM 641 C CA . ALA A 1 79 ? -17.937 9.082 18.987 1.00 93.25 79 ALA A CA 1
ATOM 642 C C . ALA A 1 79 ? -16.789 9.597 18.099 1.00 93.25 79 ALA A C 1
ATOM 644 O O . ALA A 1 79 ? -16.240 8.812 17.321 1.00 93.25 79 ALA A O 1
ATOM 645 N N . PRO A 1 80 ? -16.403 10.882 18.204 1.00 92.56 80 PRO A N 1
ATOM 646 C CA . PRO A 1 80 ? -15.271 11.415 17.453 1.00 92.56 80 PRO A CA 1
ATOM 647 C C . PRO A 1 80 ? -13.995 10.608 17.713 1.00 92.56 80 PRO A C 1
ATOM 649 O O . PRO A 1 80 ? -13.669 10.328 18.866 1.00 92.56 80 PRO A O 1
ATOM 652 N N . ILE A 1 81 ? -13.284 10.256 16.643 1.00 92.81 81 ILE A N 1
ATOM 653 C CA . ILE A 1 81 ? -11.941 9.673 16.729 1.00 92.81 81 ILE A CA 1
ATOM 654 C C . ILE A 1 81 ? -10.991 10.795 17.141 1.00 92.81 81 ILE A C 1
ATOM 656 O O . ILE A 1 81 ? -11.056 11.899 16.598 1.00 92.81 81 ILE A O 1
ATOM 660 N N . THR A 1 82 ? -10.139 10.537 18.126 1.00 93.94 82 THR A N 1
ATOM 661 C CA . THR A 1 82 ? -9.171 11.535 18.586 1.00 93.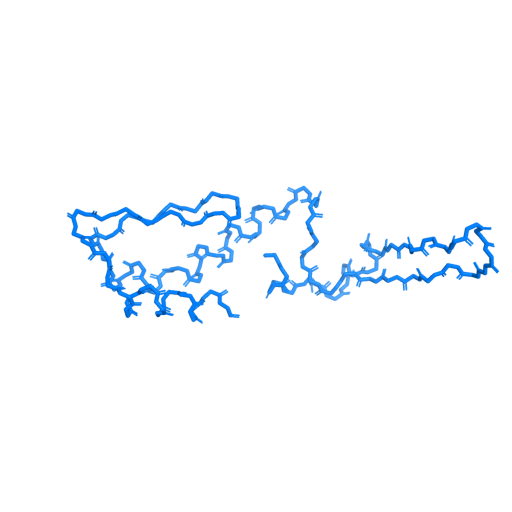94 82 THR A CA 1
ATOM 662 C C . THR A 1 82 ? -8.010 11.659 17.599 1.00 93.94 82 THR A C 1
ATOM 664 O O . THR A 1 82 ? -7.614 10.674 16.976 1.00 93.94 82 THR A O 1
ATOM 667 N N . GLU A 1 83 ? -7.393 12.844 17.505 1.00 93.94 83 GLU A N 1
ATOM 668 C CA . GLU A 1 83 ? -6.192 13.049 16.668 1.00 93.94 83 GLU A CA 1
ATOM 669 C C . GLU A 1 83 ? -5.097 12.025 16.984 1.00 93.94 83 GLU A C 1
ATOM 671 O O . GLU A 1 83 ? -4.453 11.490 16.090 1.00 93.94 83 GLU A O 1
ATOM 676 N N . ARG A 1 84 ? -4.937 11.667 18.262 1.00 93.25 84 ARG A N 1
ATOM 677 C CA . ARG A 1 84 ? -3.944 10.678 18.688 1.00 93.25 84 ARG A CA 1
ATOM 678 C C . ARG A 1 84 ? -4.210 9.281 18.119 1.00 93.25 84 ARG A C 1
ATOM 680 O O . ARG A 1 84 ? -3.260 8.572 17.789 1.00 93.25 84 ARG A O 1
ATOM 687 N N . GLU A 1 85 ? -5.470 8.862 18.046 1.00 92.56 85 GLU A N 1
ATOM 688 C CA . GLU A 1 85 ? -5.851 7.566 17.467 1.00 92.56 85 GLU A CA 1
ATOM 689 C C . GLU A 1 85 ? -5.653 7.562 15.948 1.00 92.56 85 GLU A C 1
ATOM 691 O O . GLU A 1 85 ? -5.192 6.559 15.391 1.00 92.56 85 GLU A O 1
ATOM 696 N N . GLU A 1 86 ? -5.949 8.689 15.294 1.00 92.00 86 GLU A N 1
ATOM 697 C CA . GLU A 1 86 ? -5.714 8.896 13.864 1.00 92.00 86 GLU A CA 1
ATOM 698 C C . GLU A 1 86 ? -4.212 8.902 13.528 1.00 92.00 86 GLU A C 1
ATOM 700 O O . GLU A 1 86 ? -3.779 8.228 12.592 1.00 92.00 86 GLU A O 1
ATOM 705 N N . ASP A 1 87 ? -3.388 9.588 14.316 1.00 93.12 87 ASP A N 1
ATOM 706 C CA . ASP A 1 87 ? -1.937 9.641 14.117 1.00 93.12 87 ASP A CA 1
ATOM 707 C C . ASP A 1 87 ? -1.276 8.278 14.349 1.00 93.12 87 ASP A C 1
ATOM 709 O O . ASP A 1 87 ? -0.376 7.875 13.601 1.00 93.12 87 ASP A O 1
ATOM 713 N N . ALA A 1 88 ? -1.753 7.524 15.345 1.00 92.69 88 ALA A N 1
ATOM 714 C CA . ALA A 1 88 ? -1.315 6.150 15.570 1.00 92.69 88 ALA A CA 1
ATOM 715 C C . ALA A 1 88 ? -1.639 5.252 14.364 1.00 92.69 88 ALA A C 1
ATOM 717 O O . ALA A 1 88 ? -0.803 4.443 13.959 1.00 92.69 88 ALA A O 1
ATOM 718 N N . LEU A 1 89 ? -2.819 5.428 13.758 1.00 92.62 89 LEU A N 1
ATOM 719 C CA . LEU A 1 89 ? -3.206 4.708 12.547 1.00 92.62 89 LEU A CA 1
ATOM 720 C C . LEU A 1 89 ? -2.302 5.059 11.361 1.00 92.62 89 LEU A C 1
ATOM 722 O O . LEU A 1 89 ? -1.806 4.160 10.686 1.00 92.62 89 LEU A O 1
ATOM 726 N N . LYS A 1 90 ? -2.069 6.354 11.114 1.00 90.19 90 LYS A N 1
ATOM 727 C CA . LYS A 1 90 ? -1.205 6.824 10.018 1.00 90.19 90 LYS A CA 1
ATOM 728 C C . LYS A 1 90 ? 0.209 6.272 10.148 1.00 90.19 90 LYS A C 1
ATOM 730 O O . LYS A 1 90 ? 0.750 5.757 9.178 1.00 90.19 90 LYS A O 1
ATOM 735 N N . THR A 1 91 ? 0.767 6.312 11.356 1.00 88.81 91 THR A N 1
ATOM 736 C CA . THR A 1 91 ? 2.108 5.777 11.646 1.00 88.81 91 THR A CA 1
ATOM 737 C C . THR A 1 91 ? 2.204 4.277 11.376 1.00 88.81 91 THR A C 1
ATOM 739 O O . THR A 1 91 ? 3.260 3.778 11.019 1.00 88.81 91 THR A O 1
ATOM 742 N N . GLN A 1 92 ? 1.107 3.544 11.545 1.00 87.06 92 GLN A N 1
ATOM 743 C CA . GLN A 1 92 ? 1.067 2.104 11.312 1.00 87.06 92 GLN A CA 1
ATOM 744 C C . GLN A 1 92 ? 0.928 1.723 9.828 1.00 87.06 92 GLN A C 1
ATOM 746 O O . GLN A 1 92 ? 1.204 0.579 9.460 1.00 87.06 92 GLN A O 1
ATOM 751 N N . LEU A 1 93 ? 0.462 2.650 8.989 1.00 85.12 93 LEU A N 1
ATOM 752 C CA . LEU A 1 93 ? 0.249 2.447 7.553 1.00 85.12 93 LEU A CA 1
ATOM 753 C C . LEU A 1 93 ? 1.404 2.967 6.679 1.00 85.12 93 LEU A C 1
ATOM 755 O O . LEU A 1 93 ? 1.462 2.604 5.500 1.00 85.12 93 LEU A O 1
ATOM 759 N N . LEU A 1 94 ? 2.283 3.802 7.242 1.00 74.56 94 LEU A N 1
ATOM 760 C CA . LEU A 1 94 ? 3.492 4.351 6.615 1.00 74.56 94 LEU A CA 1
ATOM 761 C C . LEU A 1 94 ? 4.721 3.494 6.933 1.00 74.56 94 LEU A C 1
ATOM 763 O O . LEU A 1 94 ? 5.523 3.290 5.995 1.00 74.56 94 LEU A O 1
#

Organism: NCBI:txid425643

Nearest PDB structures (foldseek):
  5vqx-assembly1_A  TM=8.466E-01  e=2.573E-07  Human immunodeficiency virus type 1 BH10
  5vqy-assembly1_A  TM=8.374E-01  e=2.573E-07  Human immunodeficiency virus type 1 BH10
  5hbm-assembly1_A  TM=8.316E-01  e=4.303E-07  Human immunodeficiency virus type 1 BH10
  6oun-assembly1_B  TM=6.825E-01  e=4.836E-08  Human immunodeficiency virus type 1 BH10
  8x1z-assembly2_D  TM=6.696E-01  e=6.670E-08  Human immunodeficiency virus 1